Protein AF-A0A1G1BXX7-F1 (afdb_monomer_lite)

Foldseek 3Di:
DDDDPDDDPDDDDDPDPDDPPVVVVVPVVDDDDDQDPVLLVVLVVCVVVPPPPPQDSVNSSVLVVCVVVVHAADADPDCVSVVSRHHYD

Sequence (89 aa):
MEDGAGQGCSLAGSSQGRRPCWCDWLLSRCQVVRIDEPLHAFGEARCRQARIPGLSFPDGMSIEVMRRRGIREAIARDEHFAREGFVLP

Structure (mmCIF, N/CA/C/O backbone):
data_AF-A0A1G1BXX7-F1
#
_entry.id   AF-A0A1G1BXX7-F1
#
loop_
_atom_site.group_PDB
_atom_site.id
_atom_site.type_symbol
_atom_site.label_atom_id
_atom_site.label_alt_id
_atom_site.label_comp_id
_atom_site.label_asym_id
_atom_site.label_entity_id
_atom_site.label_seq_id
_atom_site.pdbx_PDB_ins_code
_atom_site.Cartn_x
_atom_site.Cartn_y
_atom_site.Cartn_z
_atom_site.occupancy
_atom_site.B_iso_or_equiv
_atom_site.auth_seq_id
_atom_site.auth_comp_id
_atom_site.auth_asym_id
_atom_site.auth_atom_id
_atom_site.pdbx_PDB_model_num
ATOM 1 N N . MET A 1 1 ? 23.760 -38.404 27.390 1.00 37.06 1 MET A N 1
ATOM 2 C CA . MET A 1 1 ? 24.247 -39.107 26.191 1.00 37.06 1 MET A CA 1
ATOM 3 C C . MET A 1 1 ? 23.101 -39.027 25.211 1.00 37.06 1 MET A C 1
ATOM 5 O O . MET A 1 1 ? 22.103 -39.695 25.435 1.00 37.06 1 MET A O 1
ATOM 9 N N . GLU A 1 2 ? 23.006 -37.876 24.544 1.00 37.25 2 GLU A N 1
ATOM 10 C CA . GLU A 1 2 ? 23.517 -37.664 23.169 1.00 37.25 2 GLU A CA 1
ATOM 11 C C . GLU A 1 2 ? 22.717 -38.521 22.181 1.00 37.25 2 GLU A C 1
ATOM 13 O O . GLU A 1 2 ? 22.509 -39.702 22.418 1.00 37.25 2 GLU A O 1
ATOM 18 N N . ASP A 1 3 ? 22.246 -38.067 21.036 1.00 40.78 3 ASP A N 1
ATOM 19 C CA . ASP A 1 3 ? 22.102 -36.757 20.421 1.00 40.78 3 ASP A CA 1
ATOM 20 C C . ASP A 1 3 ? 21.155 -37.027 19.246 1.00 40.78 3 ASP A C 1
ATOM 22 O O . ASP A 1 3 ? 21.253 -38.059 18.582 1.00 40.78 3 ASP A O 1
ATOM 26 N N . GLY A 1 4 ? 20.204 -36.132 19.002 1.00 40.03 4 GLY A N 1
ATOM 27 C CA . GLY A 1 4 ? 19.202 -36.289 17.945 1.00 40.03 4 GLY A CA 1
ATOM 28 C C . GLY A 1 4 ? 19.033 -35.017 17.128 1.00 40.03 4 GLY A C 1
ATOM 29 O O . GLY A 1 4 ? 17.913 -34.654 16.778 1.00 40.03 4 GLY A O 1
ATOM 30 N N . ALA A 1 5 ? 20.130 -34.298 16.883 1.00 45.56 5 ALA A N 1
ATOM 31 C CA . ALA A 1 5 ? 20.167 -33.122 16.024 1.00 45.56 5 ALA A CA 1
ATOM 32 C C . ALA A 1 5 ? 19.980 -33.545 14.558 1.00 45.56 5 ALA A C 1
ATOM 34 O O . ALA A 1 5 ? 20.931 -33.813 13.831 1.00 45.56 5 ALA A O 1
ATOM 35 N N . GLY A 1 6 ? 18.721 -33.623 14.134 1.00 44.66 6 GLY A N 1
ATOM 36 C CA . GLY A 1 6 ? 18.334 -33.981 12.778 1.00 44.66 6 GLY A CA 1
ATOM 37 C C . GLY A 1 6 ? 17.258 -33.045 12.254 1.00 44.66 6 GLY A C 1
ATOM 38 O O . GLY A 1 6 ? 16.084 -33.394 12.266 1.00 44.66 6 GLY A O 1
ATOM 39 N N . GLN A 1 7 ? 17.664 -31.866 11.783 1.00 46.53 7 GLN A N 1
ATOM 40 C CA . GLN A 1 7 ? 17.031 -31.207 10.637 1.00 46.53 7 GLN A CA 1
ATOM 41 C C . GLN A 1 7 ? 17.944 -30.091 10.132 1.00 46.53 7 GLN A C 1
ATOM 43 O O . GLN A 1 7 ? 17.985 -28.976 10.651 1.00 46.53 7 GLN A O 1
ATOM 48 N N . GLY A 1 8 ? 18.733 -30.452 9.120 1.00 36.91 8 GLY A N 1
ATOM 49 C CA . GLY A 1 8 ? 19.575 -29.534 8.376 1.00 36.91 8 GLY A CA 1
ATOM 50 C C . GLY A 1 8 ? 18.720 -28.484 7.682 1.00 36.91 8 GLY A C 1
ATOM 51 O O . GLY A 1 8 ? 17.948 -28.788 6.776 1.00 36.91 8 GLY A O 1
ATOM 52 N N . CYS A 1 9 ? 18.895 -27.231 8.087 1.00 34.97 9 CYS A N 1
ATOM 53 C CA . CYS A 1 9 ? 18.446 -26.087 7.315 1.00 34.97 9 CYS A CA 1
ATOM 54 C C . CYS A 1 9 ? 19.452 -25.887 6.172 1.00 34.97 9 CYS A C 1
ATOM 56 O O . CYS A 1 9 ? 20.388 -25.098 6.273 1.00 34.97 9 CYS A O 1
ATOM 58 N N . SER A 1 10 ? 19.313 -26.692 5.117 1.00 42.38 10 SER A N 1
ATOM 59 C CA . SER A 1 10 ? 20.024 -26.484 3.860 1.00 42.38 10 SER A CA 1
ATOM 60 C C . SER A 1 10 ? 19.143 -25.627 2.962 1.00 42.38 10 SER A C 1
ATOM 62 O O . SER A 1 10 ? 18.220 -26.124 2.323 1.00 42.38 10 SER A O 1
ATOM 64 N N . LEU A 1 11 ? 19.414 -24.326 2.937 1.00 52.31 11 LEU A N 1
ATOM 65 C CA . LEU A 1 11 ? 18.975 -23.457 1.852 1.00 52.31 11 LEU A CA 1
ATOM 66 C C . LEU A 1 11 ? 20.206 -22.749 1.308 1.00 52.31 11 LEU A C 1
ATOM 68 O O . LEU A 1 11 ? 20.650 -21.708 1.791 1.00 52.31 11 LEU A O 1
ATOM 72 N N . ALA A 1 12 ? 20.782 -23.406 0.309 1.00 41.50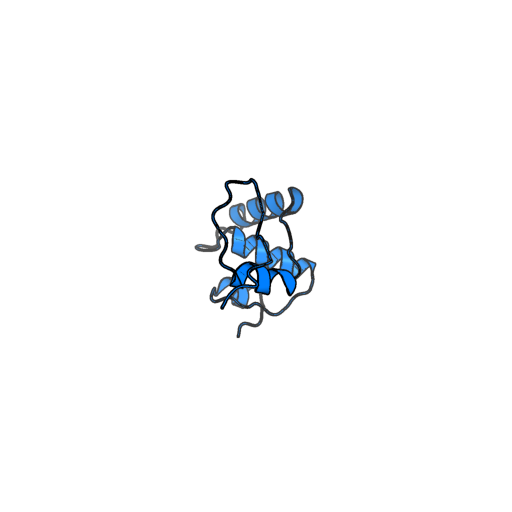 12 ALA A N 1
ATOM 73 C CA . ALA A 1 12 ? 21.752 -22.831 -0.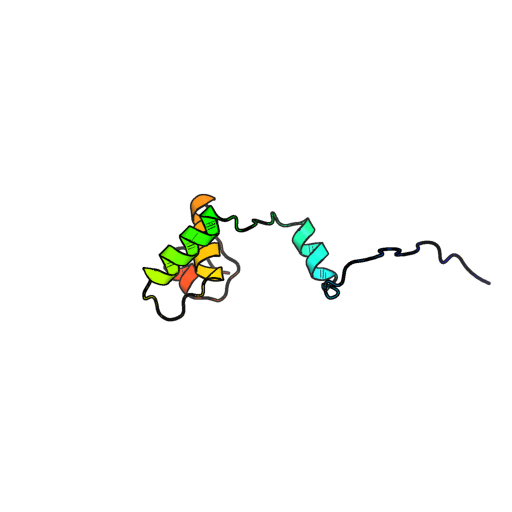589 1.00 41.50 12 ALA A CA 1
ATOM 74 C C . ALA A 1 12 ? 21.152 -21.623 -1.324 1.00 41.50 12 ALA A C 1
ATOM 76 O O . ALA A 1 12 ? 20.032 -21.675 -1.825 1.00 41.50 12 ALA A O 1
ATOM 77 N N . GLY A 1 13 ? 21.965 -20.575 -1.448 1.00 47.31 13 GLY A N 1
ATOM 78 C CA . GLY A 1 13 ? 22.017 -19.757 -2.655 1.00 47.31 13 GLY A CA 1
ATOM 79 C C . GLY A 1 13 ? 20.859 -18.796 -2.899 1.00 47.31 13 GLY A C 1
ATOM 80 O O . GLY A 1 13 ? 20.010 -19.039 -3.746 1.00 47.31 13 GLY A O 1
ATOM 81 N N . SER A 1 14 ? 20.911 -17.621 -2.281 1.00 46.34 14 SER A N 1
ATOM 82 C CA . SER A 1 14 ? 20.830 -16.340 -3.004 1.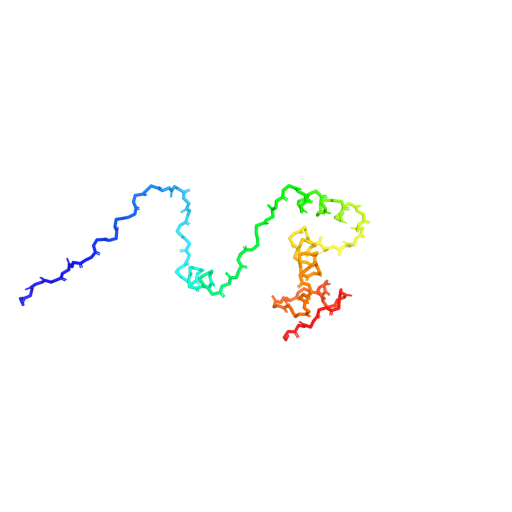00 46.34 14 SER A CA 1
ATOM 83 C C . SER A 1 14 ? 21.179 -15.219 -2.031 1.00 46.34 14 SER A C 1
ATOM 85 O O . SER A 1 14 ? 20.735 -15.207 -0.887 1.00 46.34 14 SER A O 1
ATOM 87 N N . SER A 1 15 ? 22.022 -14.289 -2.466 1.00 51.97 15 SER A N 1
ATOM 88 C CA . SER A 1 15 ? 22.455 -13.106 -1.721 1.00 51.97 15 SER A CA 1
ATOM 89 C C . SER A 1 15 ? 21.310 -12.101 -1.553 1.00 51.97 15 SER A C 1
ATOM 91 O O . SER A 1 15 ? 21.339 -10.996 -2.091 1.00 51.97 15 SER A O 1
ATOM 93 N N . GLN A 1 16 ? 20.273 -12.492 -0.821 1.00 57.00 16 GLN A N 1
ATOM 94 C CA . GLN A 1 16 ? 19.203 -11.624 -0.369 1.00 57.00 16 GLN A CA 1
ATOM 95 C C . GLN A 1 16 ? 19.307 -11.605 1.154 1.00 57.00 16 GLN A C 1
ATOM 97 O O . GLN A 1 16 ? 19.198 -12.653 1.787 1.00 57.00 16 GLN A O 1
ATOM 102 N N . GLY A 1 17 ? 19.612 -10.441 1.734 1.00 58.94 17 GLY A N 1
ATOM 103 C CA . GLY A 1 17 ? 19.817 -10.293 3.177 1.00 58.94 17 GLY A CA 1
ATOM 104 C C . GLY A 1 17 ? 18.749 -11.035 3.985 1.00 58.94 17 GLY A C 1
ATOM 105 O O . GLY A 1 17 ? 17.569 -11.013 3.628 1.00 58.94 17 GLY A O 1
ATOM 106 N N . ARG A 1 18 ? 19.184 -11.732 5.040 1.00 71.25 18 ARG A N 1
ATOM 107 C CA . ARG A 1 18 ? 18.333 -12.583 5.879 1.00 71.25 18 ARG A CA 1
ATOM 108 C C . ARG A 1 18 ? 17.135 -11.768 6.372 1.00 71.25 18 ARG A C 1
ATOM 110 O O . ARG A 1 18 ? 17.293 -10.886 7.215 1.00 71.25 18 ARG A O 1
ATOM 117 N N . ARG A 1 19 ? 15.948 -12.039 5.825 1.00 76.38 19 ARG A N 1
ATOM 118 C CA . ARG A 1 19 ? 14.713 -11.397 6.282 1.00 76.38 19 ARG A CA 1
ATOM 119 C C . ARG A 1 19 ? 14.415 -11.882 7.708 1.00 76.38 19 ARG A C 1
ATOM 121 O O . ARG A 1 19 ? 14.677 -13.048 8.011 1.00 76.38 19 ARG A O 1
ATOM 128 N N . PRO A 1 20 ? 13.918 -11.017 8.604 1.00 87.19 20 PRO A N 1
ATOM 129 C CA . PRO A 1 20 ? 13.483 -11.448 9.927 1.00 87.19 20 PRO A CA 1
ATOM 130 C C . PRO A 1 20 ? 12.411 -12.545 9.837 1.00 87.19 20 PRO A C 1
ATOM 132 O O . PRO A 1 20 ? 11.520 -12.460 8.995 1.00 87.19 20 PRO A O 1
ATOM 135 N N . CYS A 1 21 ? 12.437 -13.532 10.738 1.00 85.25 21 CYS A N 1
ATOM 136 C CA . CYS A 1 21 ? 11.477 -14.649 10.736 1.00 85.25 21 CYS A CA 1
ATOM 137 C C . CYS A 1 21 ? 10.009 -14.202 10.878 1.00 85.25 21 CYS A C 1
ATOM 139 O O . CYS A 1 21 ? 9.100 -14.878 10.396 1.00 85.25 21 CYS A O 1
ATOM 141 N N . TRP A 1 22 ? 9.767 -13.043 11.502 1.00 90.38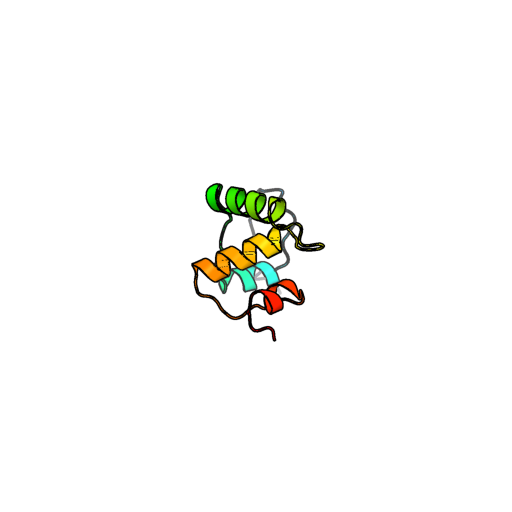 22 TRP A N 1
ATOM 142 C CA . TRP A 1 22 ? 8.425 -12.473 11.605 1.00 90.38 22 TRP A CA 1
ATOM 143 C C . TRP A 1 22 ? 7.868 -12.047 10.239 1.00 90.38 22 TRP A C 1
ATOM 145 O O . TRP A 1 22 ? 6.652 -12.072 10.056 1.00 90.38 22 TRP A O 1
ATOM 155 N N . CYS A 1 23 ? 8.721 -11.698 9.266 1.00 89.88 23 CYS A N 1
ATOM 156 C CA . CYS A 1 23 ? 8.273 -11.339 7.923 1.00 89.88 23 CYS A CA 1
ATOM 157 C C . CYS A 1 23 ? 7.651 -12.543 7.218 1.00 89.88 23 CYS A C 1
ATOM 159 O O . CYS A 1 23 ? 6.566 -12.413 6.665 1.00 89.88 23 CYS A O 1
ATOM 161 N N . ASP A 1 24 ? 8.283 -13.715 7.278 1.00 88.81 24 ASP A N 1
ATOM 162 C CA . ASP A 1 24 ? 7.749 -14.928 6.645 1.00 88.81 24 ASP A CA 1
ATOM 163 C C . ASP A 1 24 ? 6.430 -15.357 7.303 1.00 88.81 24 ASP A C 1
ATOM 165 O O . ASP A 1 24 ? 5.458 -15.703 6.626 1.00 88.81 24 ASP A O 1
ATOM 169 N N . TRP A 1 25 ? 6.357 -15.239 8.634 1.00 90.69 25 TRP A N 1
ATOM 170 C CA . TRP A 1 25 ? 5.126 -15.473 9.384 1.00 90.69 25 TRP A CA 1
ATOM 171 C C . TRP A 1 25 ? 3.990 -14.534 8.946 1.00 90.69 25 TRP A C 1
ATOM 173 O O . TRP A 1 25 ? 2.867 -15.001 8.739 1.00 90.69 25 TRP A O 1
ATOM 183 N N . LEU A 1 26 ? 4.268 -13.242 8.752 1.00 89.38 26 LEU A N 1
ATOM 184 C CA . LEU A 1 26 ? 3.279 -12.267 8.285 1.00 89.38 26 LEU A CA 1
ATOM 185 C C . LEU A 1 26 ? 2.876 -12.524 6.827 1.00 89.38 26 LEU A C 1
ATOM 187 O O . LEU A 1 26 ? 1.690 -12.608 6.519 1.00 89.38 26 LEU A O 1
ATOM 191 N N . LEU A 1 27 ? 3.851 -12.712 5.935 1.00 90.19 27 LEU A N 1
ATOM 192 C CA . LEU A 1 27 ? 3.612 -12.921 4.506 1.00 90.19 27 LEU A CA 1
ATOM 193 C C . LEU A 1 27 ? 2.792 -14.188 4.236 1.00 90.19 27 LEU A C 1
ATOM 195 O O . LEU A 1 27 ? 1.978 -14.188 3.322 1.00 90.19 27 LEU A O 1
ATOM 199 N N . SER A 1 28 ? 2.929 -15.234 5.059 1.00 91.00 28 SER A N 1
ATOM 200 C CA . SER A 1 28 ? 2.092 -16.442 4.951 1.00 91.00 28 SER A CA 1
ATOM 201 C C . SER A 1 28 ? 0.604 -16.219 5.271 1.00 91.00 28 SER A C 1
ATOM 203 O O . SER A 1 28 ? -0.225 -17.057 4.927 1.00 91.00 28 SER A O 1
ATOM 205 N N . ARG A 1 29 ? 0.249 -15.102 5.920 1.00 94.12 29 ARG A N 1
ATOM 206 C CA . ARG A 1 29 ? -1.129 -14.738 6.304 1.00 94.12 29 ARG A CA 1
ATOM 207 C C . ARG A 1 29 ? -1.709 -13.611 5.456 1.00 94.12 29 ARG A C 1
ATOM 209 O O . ARG A 1 29 ? -2.882 -13.279 5.607 1.00 94.12 29 ARG A O 1
ATOM 216 N N . CYS A 1 30 ? -0.903 -13.014 4.585 1.00 92.06 30 CYS A N 1
ATOM 217 C CA . CYS A 1 30 ? -1.290 -11.866 3.783 1.00 92.06 30 CYS A CA 1
ATOM 218 C C . CYS A 1 30 ? -1.283 -12.221 2.300 1.00 92.06 30 CYS A C 1
ATOM 220 O O . CYS A 1 30 ? -0.398 -12.915 1.803 1.00 92.06 30 CYS A O 1
ATOM 222 N N . GLN A 1 31 ? -2.231 -11.662 1.554 1.00 91.25 31 GLN A N 1
ATOM 223 C CA . GLN A 1 31 ? -2.111 -11.643 0.106 1.00 91.25 31 GLN A CA 1
ATOM 224 C C . GLN A 1 31 ? -1.084 -10.579 -0.294 1.00 91.25 31 GLN A C 1
ATOM 226 O O . GLN A 1 31 ? -1.294 -9.388 -0.070 1.00 91.25 31 GLN A O 1
ATOM 231 N N . VAL A 1 32 ? 0.011 -11.000 -0.926 1.00 89.69 32 VAL A N 1
ATOM 232 C CA . VAL A 1 32 ? 1.014 -10.073 -1.459 1.00 89.69 32 VAL A CA 1
ATOM 233 C C . VAL A 1 32 ? 0.570 -9.582 -2.831 1.00 89.69 32 VAL A C 1
ATOM 235 O O . VAL A 1 32 ? 0.426 -10.364 -3.771 1.00 89.69 32 VAL A O 1
ATOM 238 N N . VAL A 1 33 ? 0.381 -8.271 -2.959 1.00 88.19 33 VAL A N 1
ATOM 239 C CA . VAL A 1 33 ? 0.147 -7.627 -4.253 1.00 88.19 33 VAL A CA 1
ATOM 240 C C . VAL A 1 33 ? 1.484 -7.158 -4.801 1.00 88.19 33 VAL A C 1
ATOM 242 O O . VAL A 1 33 ? 2.151 -6.328 -4.188 1.00 88.19 33 VAL A O 1
ATOM 245 N N . ARG A 1 34 ? 1.892 -7.703 -5.949 1.00 87.62 34 ARG A N 1
ATOM 246 C CA . ARG A 1 34 ? 3.068 -7.203 -6.665 1.00 87.62 34 ARG A CA 1
ATOM 247 C C . ARG A 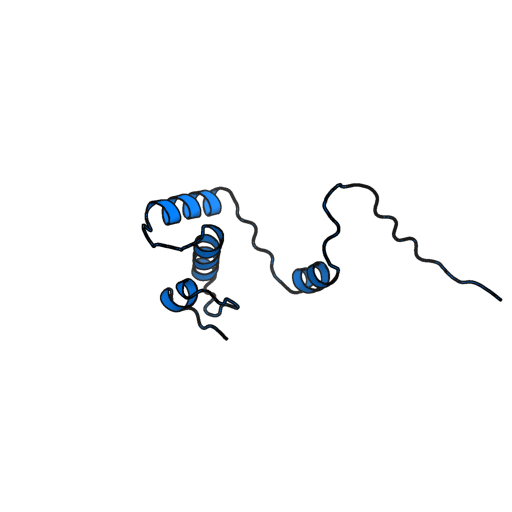1 34 ? 2.655 -6.038 -7.554 1.00 87.62 34 ARG A C 1
ATOM 249 O O . ARG A 1 34 ? 1.598 -6.089 -8.175 1.00 87.62 34 ARG A O 1
ATOM 256 N N . ILE A 1 35 ? 3.496 -5.012 -7.598 1.00 83.94 35 ILE A N 1
ATOM 257 C CA . ILE A 1 35 ? 3.337 -3.900 -8.530 1.00 83.94 35 ILE A CA 1
ATOM 258 C C . ILE A 1 35 ? 3.847 -4.378 -9.888 1.00 83.94 35 ILE A C 1
ATOM 260 O O . ILE A 1 35 ? 5.018 -4.730 -10.013 1.00 83.94 35 ILE A O 1
ATOM 264 N N . ASP A 1 36 ? 2.950 -4.462 -10.864 1.00 86.94 36 ASP A N 1
ATOM 265 C CA . ASP A 1 36 ? 3.283 -4.723 -12.261 1.00 86.94 36 ASP A CA 1
ATOM 266 C C . ASP A 1 36 ? 3.505 -3.406 -13.021 1.00 86.94 36 ASP A C 1
ATOM 268 O O . ASP A 1 36 ? 3.283 -2.318 -12.486 1.00 86.94 36 ASP A O 1
ATOM 272 N N . GLU A 1 37 ? 3.967 -3.499 -14.268 1.00 85.56 37 GLU A N 1
ATOM 273 C CA . GLU A 1 37 ? 4.273 -2.329 -15.101 1.00 85.56 37 GLU A CA 1
ATOM 274 C C . GLU A 1 37 ? 3.079 -1.358 -15.242 1.00 85.56 37 GLU A C 1
ATOM 276 O O . GLU A 1 37 ? 3.265 -0.153 -15.054 1.00 85.56 37 GLU A O 1
ATOM 281 N N . PRO A 1 38 ? 1.833 -1.825 -15.490 1.00 84.00 38 PRO A N 1
ATOM 282 C CA . PRO A 1 38 ? 0.670 -0.937 -15.536 1.00 84.00 38 PRO A CA 1
ATOM 283 C C . PRO A 1 38 ? 0.416 -0.196 -14.220 1.00 84.00 38 PRO A C 1
ATOM 285 O O . PRO A 1 38 ? 0.078 0.990 -14.221 1.00 84.00 38 PRO A O 1
ATOM 288 N N . LEU A 1 39 ? 0.559 -0.890 -13.091 1.00 81.44 39 LEU A N 1
ATOM 289 C CA . LEU A 1 39 ? 0.354 -0.313 -11.772 1.00 81.44 39 LEU A CA 1
ATOM 290 C C . LEU A 1 39 ? 1.486 0.681 -11.450 1.00 81.44 39 LEU A C 1
ATOM 292 O O . LEU A 1 39 ? 1.210 1.783 -10.986 1.00 81.44 39 LEU A O 1
ATOM 296 N N . HIS A 1 40 ? 2.731 0.366 -11.810 1.00 85.50 40 HIS A N 1
ATOM 297 C CA . HIS A 1 40 ? 3.873 1.275 -11.693 1.00 85.50 40 HIS A CA 1
ATOM 298 C C . HIS A 1 40 ? 3.672 2.574 -12.489 1.00 85.50 40 HIS A C 1
ATOM 300 O O . HIS A 1 40 ? 3.765 3.665 -11.926 1.00 85.50 40 HIS A O 1
ATOM 306 N N . ALA A 1 41 ? 3.317 2.468 -13.775 1.00 85.12 41 ALA A N 1
ATOM 307 C CA . ALA A 1 41 ? 3.074 3.620 -14.644 1.00 85.12 41 ALA A CA 1
ATOM 308 C C . ALA A 1 41 ? 1.937 4.513 -14.119 1.00 85.12 41 ALA A C 1
ATOM 310 O O . ALA A 1 41 ? 2.011 5.743 -14.186 1.00 85.12 41 ALA A O 1
ATOM 311 N N . PHE A 1 42 ? 0.895 3.905 -13.544 1.00 81.88 42 PHE A N 1
ATOM 312 C CA . PHE A 1 42 ? -0.163 4.649 -12.870 1.00 81.88 42 PHE A CA 1
ATOM 313 C C . PHE A 1 42 ? 0.366 5.419 -11.652 1.00 81.88 42 PHE A C 1
ATOM 315 O O . PHE A 1 42 ? 0.037 6.592 -11.476 1.00 81.88 42 PHE A O 1
ATOM 322 N N . GLY A 1 43 ? 1.212 4.785 -10.839 1.00 80.12 43 GLY A N 1
ATOM 323 C CA . GLY A 1 43 ? 1.891 5.426 -9.715 1.00 80.12 43 GLY A CA 1
ATOM 324 C C . GLY A 1 43 ? 2.675 6.655 -10.105 1.00 80.12 43 GLY A C 1
ATOM 325 O O . GLY A 1 43 ? 2.525 7.714 -9.499 1.00 80.12 43 GLY A O 1
ATOM 326 N N . GLU A 1 44 ? 3.472 6.532 -11.162 1.00 83.56 44 GLU A N 1
ATOM 327 C CA . GLU A 1 44 ? 4.265 7.642 -11.671 1.00 83.56 44 GLU A CA 1
ATOM 328 C C . GLU A 1 44 ? 3.375 8.789 -12.144 1.00 83.56 44 GLU A C 1
ATOM 330 O O . GLU A 1 44 ? 3.640 9.953 -11.837 1.00 83.56 44 GLU A O 1
ATOM 335 N N . ALA A 1 45 ? 2.299 8.471 -12.871 1.00 81.00 45 ALA A N 1
ATOM 336 C CA . ALA A 1 45 ? 1.332 9.465 -13.313 1.00 81.00 45 ALA A CA 1
ATOM 337 C C . ALA A 1 45 ? 0.677 10.167 -12.119 1.00 81.00 45 ALA A C 1
ATOM 339 O O . ALA A 1 45 ? 0.590 11.396 -12.115 1.00 81.00 45 ALA A O 1
ATOM 340 N N . ARG A 1 46 ? 0.288 9.417 -11.080 1.00 75.38 46 ARG A N 1
ATOM 341 C CA . ARG A 1 46 ? -0.298 9.971 -9.858 1.00 75.38 46 ARG A CA 1
ATOM 342 C C . ARG A 1 46 ? 0.698 10.865 -9.131 1.00 75.38 46 ARG A C 1
ATOM 344 O O . ARG A 1 46 ? 0.340 11.996 -8.853 1.00 75.38 46 ARG A O 1
ATOM 351 N N . CYS A 1 47 ? 1.939 10.440 -8.901 1.00 76.69 47 CYS A N 1
ATOM 352 C CA . CYS A 1 47 ? 2.968 11.282 -8.277 1.00 76.69 47 CYS A CA 1
ATOM 353 C C . CYS A 1 47 ? 3.286 12.543 -9.094 1.00 76.69 47 CYS A C 1
ATOM 355 O O . CYS A 1 47 ? 3.587 13.588 -8.526 1.00 76.69 47 CYS A O 1
ATOM 357 N N . ARG A 1 48 ? 3.202 12.472 -10.428 1.00 75.31 48 ARG A N 1
ATOM 358 C CA . ARG A 1 48 ? 3.424 13.622 -11.316 1.00 75.31 48 ARG A CA 1
ATOM 359 C C . ARG A 1 48 ? 2.250 14.610 -11.306 1.00 75.31 48 ARG A C 1
ATOM 361 O O . ARG A 1 48 ? 2.471 15.816 -11.376 1.00 75.31 48 ARG A O 1
ATOM 368 N N . GLN A 1 49 ? 1.013 14.111 -11.252 1.00 70.31 49 GLN A N 1
ATOM 369 C CA . GLN A 1 49 ? -0.219 14.916 -11.269 1.00 70.31 49 GLN A CA 1
ATOM 370 C C . GLN A 1 49 ? -0.567 15.473 -9.888 1.00 70.31 49 GLN A C 1
ATOM 372 O O . GLN A 1 49 ? -0.925 16.643 -9.744 1.00 70.31 49 GLN A O 1
ATOM 377 N N . ALA A 1 50 ? -0.442 14.634 -8.865 1.00 64.50 50 ALA A N 1
ATOM 378 C CA . ALA A 1 50 ? -0.571 14.997 -7.475 1.00 64.50 50 ALA A CA 1
ATOM 379 C C . ALA A 1 50 ? 0.663 15.813 -7.095 1.00 64.50 50 ALA A C 1
ATOM 381 O O . ALA A 1 50 ? 1.627 15.298 -6.542 1.00 64.50 50 ALA A O 1
ATOM 382 N N . ARG A 1 51 ? 0.621 17.128 -7.317 1.00 63.53 51 ARG A N 1
ATOM 383 C CA . ARG A 1 51 ? 1.492 18.084 -6.611 1.00 63.53 51 ARG A CA 1
ATOM 384 C C . ARG A 1 51 ? 1.138 18.126 -5.112 1.00 63.53 51 ARG A C 1
ATOM 386 O O . ARG A 1 51 ? 1.074 19.204 -4.535 1.00 63.53 51 ARG A O 1
ATOM 393 N N . ILE A 1 52 ? 0.826 16.975 -4.511 1.00 64.69 52 ILE A N 1
ATOM 394 C CA . ILE A 1 52 ? 0.460 16.792 -3.112 1.00 64.69 52 ILE A CA 1
ATOM 395 C C . ILE A 1 52 ? 1.779 16.702 -2.349 1.00 64.69 52 ILE A C 1
ATOM 397 O O . ILE A 1 52 ? 2.505 15.716 -2.501 1.00 64.69 52 ILE A O 1
ATOM 401 N N . PRO A 1 53 ? 2.131 17.726 -1.557 1.00 66.94 53 PRO A N 1
ATOM 402 C CA . PRO A 1 53 ? 3.358 17.695 -0.785 1.00 66.94 53 PRO A CA 1
ATOM 403 C C . PRO A 1 53 ? 3.341 16.499 0.172 1.00 66.94 53 PRO A C 1
ATOM 405 O O . PRO A 1 53 ? 2.377 16.303 0.911 1.00 66.94 53 PRO A O 1
ATOM 408 N N . GLY A 1 54 ? 4.410 15.704 0.148 1.00 72.62 54 GLY A N 1
ATOM 409 C CA . GLY A 1 54 ? 4.631 14.625 1.109 1.00 72.62 54 GLY A CA 1
ATOM 410 C C . GLY A 1 54 ? 3.937 13.294 0.812 1.00 72.62 54 GLY A C 1
ATOM 411 O O . GLY A 1 54 ? 4.053 12.405 1.644 1.00 72.62 54 GLY A O 1
ATOM 412 N N . LEU A 1 55 ? 3.243 13.116 -0.321 1.00 77.75 55 LEU A N 1
ATOM 413 C CA . LEU A 1 55 ? 2.747 11.788 -0.709 1.00 77.75 55 LEU A CA 1
ATOM 414 C C . LEU A 1 55 ? 3.885 10.968 -1.326 1.00 77.75 55 LEU A C 1
ATOM 416 O O . LEU A 1 55 ? 4.419 11.332 -2.378 1.00 77.75 55 LEU A O 1
ATOM 420 N N . SER A 1 56 ? 4.246 9.853 -0.692 1.00 84.00 56 SER A N 1
ATOM 421 C CA . SER A 1 56 ? 5.257 8.951 -1.240 1.00 84.00 56 SER A CA 1
ATOM 422 C C . SER A 1 56 ? 4.693 8.113 -2.395 1.00 84.00 56 SER A C 1
ATOM 424 O O . SER A 1 56 ? 3.490 7.846 -2.475 1.00 84.00 56 SER A O 1
ATOM 426 N N . PHE A 1 57 ? 5.572 7.667 -3.298 1.00 84.62 57 PHE A N 1
ATOM 427 C CA . PHE A 1 57 ? 5.187 6.742 -4.365 1.00 84.62 57 PHE A CA 1
ATOM 428 C C . PHE A 1 57 ? 4.549 5.452 -3.807 1.00 84.62 57 PHE A C 1
ATOM 430 O O . PHE A 1 57 ? 3.436 5.135 -4.227 1.00 84.62 57 PHE A O 1
ATOM 437 N N . PRO A 1 58 ? 5.142 4.745 -2.819 1.00 86.06 58 PRO A N 1
ATOM 438 C CA . PRO A 1 58 ? 4.510 3.574 -2.202 1.00 86.06 58 PRO A CA 1
ATOM 439 C C . PRO A 1 58 ? 3.115 3.824 -1.615 1.00 86.06 58 PRO A C 1
ATOM 441 O O . PRO A 1 58 ? 2.246 2.959 -1.741 1.00 86.06 58 PRO A O 1
ATOM 444 N N . ASP A 1 59 ? 2.869 4.988 -1.012 1.00 87.12 59 ASP A N 1
ATOM 445 C CA . ASP A 1 59 ? 1.554 5.308 -0.443 1.00 87.12 59 ASP A CA 1
ATOM 446 C C . ASP A 1 59 ? 0.526 5.555 -1.544 1.00 87.12 59 ASP A C 1
ATOM 448 O O . ASP A 1 59 ? -0.564 4.983 -1.514 1.00 87.12 59 ASP A O 1
ATOM 452 N N . GLY A 1 60 ? 0.899 6.321 -2.576 1.00 86.06 60 GLY A N 1
ATOM 453 C CA . GLY A 1 60 ? 0.063 6.520 -3.761 1.00 86.06 60 GLY A CA 1
ATOM 454 C C . GLY A 1 60 ? -0.310 5.199 -4.438 1.00 86.06 60 GLY A C 1
ATOM 455 O O . GLY A 1 60 ? -1.459 5.010 -4.844 1.00 86.06 60 GLY A O 1
ATOM 456 N N . MET A 1 61 ? 0.638 4.261 -4.488 1.00 88.06 61 MET A N 1
ATOM 457 C CA . MET A 1 61 ? 0.417 2.906 -4.988 1.00 88.06 61 MET A CA 1
ATOM 458 C C . MET A 1 61 ? -0.521 2.094 -4.108 1.00 88.06 61 MET A C 1
ATOM 460 O O . MET A 1 61 ? -1.440 1.449 -4.615 1.00 88.06 61 MET A O 1
ATOM 464 N N . SER A 1 62 ? -0.311 2.137 -2.796 1.00 89.50 62 SER A N 1
ATOM 465 C CA . SER A 1 62 ? -1.135 1.416 -1.829 1.00 89.50 62 SER A CA 1
ATOM 466 C C . SER A 1 62 ? -2.586 1.891 -1.894 1.00 89.50 62 SER A C 1
ATOM 468 O O . SER A 1 62 ? -3.486 1.069 -2.045 1.00 89.50 62 SER A O 1
ATOM 470 N N . ILE A 1 63 ? -2.808 3.209 -1.904 1.00 88.62 63 ILE A N 1
ATOM 471 C CA . ILE A 1 63 ? -4.132 3.832 -2.042 1.00 88.62 63 ILE A CA 1
ATOM 472 C C . ILE A 1 63 ? -4.850 3.337 -3.304 1.00 88.62 63 ILE A C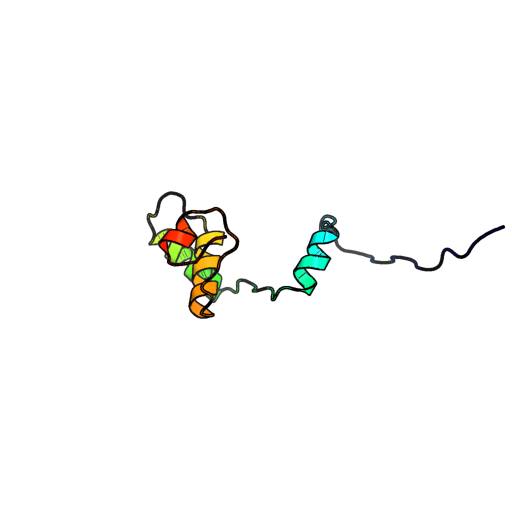 1
ATOM 474 O O . ILE A 1 63 ? -6.017 2.944 -3.239 1.00 88.62 63 ILE A O 1
ATOM 478 N N . GLU A 1 64 ? -4.168 3.315 -4.451 1.00 87.81 64 GLU A N 1
ATOM 479 C CA . GLU A 1 64 ? -4.774 2.869 -5.708 1.00 87.81 64 GLU A CA 1
ATOM 480 C C . GLU A 1 64 ? -5.137 1.382 -5.680 1.00 87.81 64 GLU A C 1
ATOM 482 O O . GLU A 1 64 ? -6.252 0.998 -6.042 1.00 87.81 64 GLU A O 1
ATOM 487 N N . VAL A 1 65 ? -4.209 0.533 -5.233 1.00 91.25 65 VAL A N 1
ATOM 488 C CA . VAL A 1 65 ? -4.447 -0.911 -5.119 1.00 91.25 65 VAL A CA 1
ATOM 489 C C . VAL A 1 65 ? -5.636 -1.180 -4.206 1.00 91.25 65 VAL A C 1
ATOM 491 O O . VAL A 1 65 ? -6.508 -1.981 -4.549 1.00 91.25 65 VAL A O 1
ATOM 494 N N . MET A 1 66 ? -5.689 -0.497 -3.064 1.00 92.62 66 MET A N 1
ATOM 495 C CA . MET A 1 66 ? -6.773 -0.636 -2.103 1.00 92.62 66 MET A CA 1
ATOM 496 C C . MET A 1 66 ? -8.112 -0.207 -2.710 1.00 92.62 66 MET A C 1
ATOM 498 O O . MET A 1 66 ? -9.087 -0.948 -2.590 1.00 92.62 66 MET A O 1
ATOM 502 N N . ARG A 1 67 ? -8.151 0.906 -3.454 1.00 89.50 67 ARG A N 1
ATOM 503 C CA . ARG A 1 67 ? -9.355 1.365 -4.167 1.00 89.50 67 ARG A CA 1
ATOM 504 C C . ARG A 1 67 ? -9.855 0.369 -5.198 1.00 89.50 67 ARG A C 1
ATOM 506 O O . ARG A 1 67 ? -11.029 0.007 -5.168 1.00 89.50 67 ARG A O 1
ATOM 513 N N . ARG A 1 68 ? -8.974 -0.115 -6.078 1.00 89.31 68 ARG A N 1
ATOM 514 C CA . ARG A 1 68 ? -9.337 -1.097 -7.117 1.00 89.31 68 ARG A CA 1
ATOM 515 C C . ARG A 1 68 ? -9.872 -2.399 -6.531 1.00 89.31 68 ARG A C 1
ATOM 517 O O . ARG A 1 68 ? -10.658 -3.083 -7.176 1.00 89.31 68 ARG A O 1
ATOM 524 N N . ARG A 1 69 ? -9.439 -2.743 -5.317 1.00 91.00 69 ARG A N 1
ATOM 525 C CA . ARG A 1 69 ? -9.860 -3.947 -4.592 1.00 91.00 69 ARG A CA 1
ATOM 526 C C . ARG A 1 69 ? -11.023 -3.709 -3.628 1.00 91.00 69 ARG A C 1
ATOM 528 O O . ARG A 1 69 ? -11.437 -4.652 -2.963 1.00 91.00 69 ARG A O 1
ATOM 535 N N . GLY A 1 70 ? -11.545 -2.485 -3.535 1.00 93.50 70 GLY A N 1
ATOM 536 C CA . GLY A 1 70 ? -12.642 -2.142 -2.626 1.00 93.50 70 GLY A CA 1
ATOM 537 C C . GLY A 1 70 ? -12.282 -2.222 -1.137 1.00 93.50 70 GLY A C 1
ATOM 538 O O . GLY A 1 70 ? -13.176 -2.341 -0.303 1.00 93.50 70 GLY A O 1
ATOM 539 N N . ILE A 1 71 ? -10.994 -2.166 -0.792 1.00 94.62 71 ILE A N 1
ATOM 540 C CA . ILE A 1 71 ? -10.517 -2.160 0.596 1.00 94.62 71 ILE A CA 1
ATOM 541 C C . ILE A 1 71 ? -10.786 -0.775 1.196 1.00 94.62 71 ILE A C 1
ATOM 543 O O . ILE A 1 71 ? -10.596 0.235 0.523 1.00 94.62 71 ILE A O 1
ATOM 547 N N . ARG A 1 72 ? -11.236 -0.724 2.455 1.00 94.81 72 ARG A N 1
ATOM 548 C CA . ARG A 1 72 ? -11.623 0.523 3.146 1.00 94.81 72 ARG A CA 1
ATOM 549 C C . ARG A 1 72 ? -10.862 0.805 4.436 1.00 94.81 72 ARG A C 1
ATOM 551 O O . ARG A 1 72 ? -10.951 1.910 4.954 1.00 94.81 72 ARG A O 1
ATOM 558 N N . GLU A 1 73 ? -10.107 -0.159 4.932 1.00 95.94 73 GLU A N 1
ATOM 559 C CA . GLU A 1 73 ? -9.353 -0.051 6.178 1.00 95.94 73 GLU A CA 1
ATOM 560 C C . GLU A 1 73 ? -7.862 -0.132 5.862 1.00 95.94 73 GLU A C 1
ATOM 562 O O . GLU A 1 73 ? -7.455 -0.933 5.015 1.00 95.94 73 GLU A O 1
ATOM 567 N N . ALA A 1 74 ? -7.050 0.696 6.518 1.00 93.56 74 ALA A N 1
ATOM 568 C CA . ALA A 1 74 ? -5.603 0.707 6.345 1.00 93.56 74 ALA A CA 1
ATOM 569 C C . ALA A 1 74 ? -4.902 0.653 7.704 1.00 93.56 74 ALA A C 1
ATOM 571 O O . ALA A 1 74 ? -5.195 1.442 8.596 1.00 93.56 74 ALA A O 1
ATOM 572 N N . ILE A 1 75 ? -3.907 -0.224 7.838 1.00 92.00 75 ILE A N 1
ATOM 573 C CA . ILE A 1 75 ? -2.953 -0.154 8.948 1.00 92.00 75 ILE A CA 1
ATOM 574 C C . ILE A 1 75 ? -1.825 0.780 8.502 1.00 92.00 75 ILE A C 1
ATOM 576 O O . ILE A 1 75 ? -0.835 0.342 7.917 1.00 92.00 75 ILE A O 1
ATOM 580 N N . ALA A 1 76 ? -2.004 2.079 8.733 1.00 89.38 76 ALA A N 1
ATOM 581 C CA . ALA A 1 76 ? -1.058 3.125 8.358 1.00 89.38 76 ALA A CA 1
ATOM 582 C C . ALA A 1 76 ? -1.048 4.244 9.408 1.00 89.38 76 ALA A C 1
ATOM 584 O O . ALA A 1 76 ? -2.003 4.407 10.161 1.00 89.38 76 ALA A O 1
ATOM 585 N N . ARG A 1 77 ? 0.042 5.016 9.459 1.00 86.75 77 ARG A N 1
ATOM 586 C CA . ARG A 1 77 ? 0.149 6.228 10.297 1.00 86.75 77 ARG A CA 1
ATOM 587 C C . ARG A 1 77 ? 0.055 7.523 9.493 1.00 86.75 77 ARG A C 1
ATOM 589 O O . ARG A 1 77 ? 0.079 8.599 10.077 1.00 86.75 77 ARG A O 1
ATOM 596 N N . ASP A 1 78 ? 0.024 7.413 8.171 1.00 83.50 78 ASP A N 1
ATOM 597 C CA . ASP A 1 78 ? 0.074 8.558 7.275 1.00 83.50 78 ASP A CA 1
ATOM 598 C C . ASP A 1 78 ? -1.335 9.129 7.042 1.00 83.50 78 ASP A C 1
ATOM 600 O O . ASP A 1 78 ? -2.278 8.401 6.714 1.00 83.50 78 ASP A O 1
ATOM 604 N N . GLU A 1 79 ? -1.464 10.449 7.193 1.00 85.69 79 GLU A N 1
ATOM 605 C CA . GLU A 1 79 ? -2.700 11.199 6.966 1.00 85.69 79 GLU A CA 1
ATOM 606 C C . GLU A 1 79 ? -3.259 11.031 5.549 1.00 85.69 79 GLU A C 1
ATOM 608 O O . GLU A 1 79 ? -4.468 11.173 5.357 1.00 85.69 79 GLU A O 1
ATOM 613 N N . HIS A 1 80 ? -2.425 10.724 4.550 1.00 85.88 80 HIS A N 1
ATOM 614 C CA . HIS A 1 80 ? -2.884 10.551 3.169 1.00 85.88 80 HIS A CA 1
ATOM 615 C C . HIS A 1 80 ? -3.931 9.442 3.045 1.00 85.88 80 HIS A C 1
ATOM 617 O O . HIS A 1 80 ? -4.882 9.587 2.280 1.00 85.88 80 HIS A O 1
ATOM 623 N N . PHE A 1 81 ? -3.833 8.374 3.841 1.00 89.56 81 PHE A N 1
ATOM 624 C CA . PHE A 1 81 ? -4.846 7.317 3.847 1.00 89.56 81 PHE A CA 1
ATOM 625 C C . PHE A 1 81 ? -6.171 7.815 4.445 1.00 89.56 81 PHE A C 1
ATOM 627 O O . PHE A 1 81 ? -7.234 7.610 3.859 1.00 89.56 81 PHE A O 1
ATOM 634 N N . ALA A 1 82 ? -6.129 8.553 5.555 1.00 90.31 82 ALA A N 1
ATOM 635 C CA . ALA A 1 82 ? -7.340 9.139 6.132 1.00 90.31 82 ALA A CA 1
ATOM 636 C C . ALA A 1 82 ? -8.016 10.125 5.157 1.00 90.31 82 ALA A C 1
ATOM 638 O O . ALA A 1 82 ? -9.231 10.081 4.967 1.00 90.31 82 ALA A O 1
ATOM 639 N N . ARG A 1 83 ? -7.229 10.968 4.473 1.00 88.81 83 ARG A N 1
ATOM 640 C CA . ARG A 1 83 ? -7.727 11.932 3.470 1.00 88.81 83 ARG A CA 1
ATOM 641 C C . ARG A 1 83 ? -8.407 11.262 2.280 1.00 88.81 83 ARG A C 1
ATOM 643 O O . ARG A 1 83 ? -9.343 11.822 1.718 1.00 88.81 83 ARG A O 1
ATOM 650 N N . GLU A 1 84 ? -7.958 10.071 1.899 1.00 88.31 84 GLU A N 1
ATOM 651 C CA . GLU A 1 84 ? -8.535 9.304 0.788 1.00 88.31 84 GLU A CA 1
ATOM 652 C C . GLU A 1 84 ? -9.738 8.440 1.214 1.00 88.31 84 GLU A C 1
ATOM 654 O O . GLU A 1 84 ? -10.310 7.740 0.369 1.00 88.31 84 GLU A O 1
ATOM 659 N N . GLY A 1 85 ? -10.149 8.534 2.487 1.00 91.38 85 GLY A N 1
ATOM 660 C CA . GLY A 1 85 ? -11.356 7.921 3.042 1.00 91.38 85 GLY A CA 1
ATOM 661 C C . GLY A 1 85 ? -11.147 6.546 3.678 1.00 91.38 85 GLY A C 1
ATOM 662 O O . GLY A 1 85 ? -12.131 5.838 3.898 1.00 91.38 85 GLY A O 1
ATOM 663 N N . PHE A 1 86 ? -9.900 6.147 3.949 1.00 94.69 86 PHE A N 1
ATOM 664 C CA . PHE A 1 86 ? -9.617 4.894 4.646 1.00 94.69 86 PHE A CA 1
ATOM 665 C C . PHE A 1 86 ? -9.798 5.049 6.160 1.00 94.69 86 PHE A C 1
ATOM 667 O O . PHE A 1 86 ? -9.412 6.061 6.746 1.00 94.69 86 PHE A O 1
ATOM 674 N N . VAL A 1 87 ? -10.350 4.020 6.799 1.00 95.06 87 VAL A N 1
ATOM 675 C CA . VAL A 1 87 ? -10.421 3.921 8.260 1.00 95.06 87 VAL A CA 1
ATOM 676 C C . VAL A 1 87 ? -9.062 3.464 8.779 1.00 95.06 87 VAL A C 1
ATOM 678 O O . VAL A 1 87 ? -8.534 2.443 8.330 1.00 95.06 87 VAL A O 1
ATOM 681 N N . LEU A 1 88 ? -8.503 4.236 9.707 1.00 92.81 88 LEU A N 1
ATOM 682 C CA . LEU A 1 88 ? -7.246 3.933 10.386 1.00 92.81 88 LEU A CA 1
ATOM 683 C C . LEU A 1 88 ? -7.529 3.432 11.814 1.00 92.81 88 LEU A C 1
ATOM 685 O O . LEU A 1 88 ? -8.547 3.835 12.385 1.00 92.81 88 LEU A O 1
ATOM 689 N N . PRO A 1 89 ? -6.675 2.551 12.367 1.00 86.94 89 PRO A N 1
ATOM 690 C CA . PRO A 1 89 ? -6.771 2.092 13.752 1.00 86.94 89 PRO A CA 1
ATOM 691 C C . PRO A 1 89 ? -6.424 3.177 14.780 1.00 86.94 89 PRO A C 1
ATOM 693 O O . PRO A 1 89 ? -5.684 4.128 14.433 1.00 86.94 89 PRO A O 1
#

Radius of gyration: 19.48 Å; chains: 1; bounding box: 37×57×42 Å

Secondary structure (DSSP, 8-state):
--------------------HHHHHHHTTSPPPP--HHHHHHHHHHHHH---TT--HHHHHHHHHHHHTT--B-----HHHHHTT-B--

pLDDT: mean 77.87, std 17.71, range [34.97, 95.94]